Protein AF-W4PZT7-F1 (afdb_monomer_lite)

Sequence (114 aa):
MLGFASKIMKYKKSIVIVFMLLTVFSAIAQFFVSVNYNMSEYMPENTPSTKAIEMMEKEFDTPLSNAQVMIRNVSVQEALSYKDMLEEIDGVTDVVWLDQVLDLKTPLEMAEAS

Structure (mmCIF, N/CA/C/O backbone):
data_AF-W4PZT7-F1
#
_entry.id   AF-W4PZT7-F1
#
loop_
_atom_site.group_PDB
_atom_site.id
_atom_site.type_symbol
_atom_site.label_atom_id
_atom_site.label_alt_id
_atom_site.label_comp_id
_atom_site.label_asym_id
_atom_site.label_entity_id
_atom_site.label_seq_id
_atom_site.pdbx_PDB_ins_code
_atom_site.Cartn_x
_atom_site.Cartn_y
_atom_site.Cartn_z
_atom_site.occupancy
_atom_site.B_iso_or_equiv
_atom_site.auth_seq_id
_atom_site.auth_comp_id
_atom_site.auth_asym_id
_atom_site.auth_atom_id
_atom_site.pdbx_PDB_model_num
ATOM 1 N N . MET A 1 1 ? 17.977 -18.411 -47.232 1.00 53.44 1 MET A N 1
ATOM 2 C CA . MET A 1 1 ? 18.359 -17.967 -45.868 1.00 53.44 1 MET A CA 1
ATOM 3 C C . MET A 1 1 ? 19.481 -16.915 -45.827 1.00 53.44 1 MET A C 1
ATOM 5 O O . MET A 1 1 ? 19.424 -16.055 -44.963 1.00 53.44 1 MET A O 1
ATOM 9 N N . LEU A 1 2 ? 20.454 -16.897 -46.755 1.00 59.38 2 LEU A N 1
ATOM 10 C CA . LEU A 1 2 ? 21.606 -15.964 -46.711 1.00 59.38 2 LEU A CA 1
ATOM 11 C C . LEU A 1 2 ? 21.289 -14.480 -47.021 1.00 59.38 2 LEU A C 1
ATOM 13 O O . LEU A 1 2 ? 21.997 -13.587 -46.559 1.00 59.38 2 LEU A O 1
ATOM 17 N N . GLY A 1 3 ? 20.220 -14.193 -47.773 1.00 74.25 3 GLY A N 1
ATOM 18 C CA . GLY A 1 3 ? 19.906 -12.824 -48.216 1.00 74.25 3 GLY A CA 1
ATOM 19 C C . GLY A 1 3 ? 19.410 -11.877 -47.113 1.00 74.25 3 GLY A C 1
ATOM 20 O O . GLY A 1 3 ? 19.670 -10.679 -47.169 1.00 74.25 3 GLY A O 1
ATOM 21 N N . PHE A 1 4 ? 18.727 -12.397 -46.089 1.00 77.94 4 PHE A N 1
ATOM 22 C CA . PHE A 1 4 ? 18.246 -11.580 -44.966 1.00 77.94 4 PHE A CA 1
ATOM 23 C C . PHE A 1 4 ? 19.400 -11.171 -44.042 1.00 77.94 4 PHE A C 1
ATOM 25 O O . PHE A 1 4 ? 19.546 -9.997 -43.703 1.00 77.94 4 PHE A O 1
ATOM 32 N N . ALA A 1 5 ? 20.285 -12.123 -43.731 1.00 77.69 5 ALA A N 1
ATOM 33 C CA . ALA A 1 5 ? 21.490 -11.874 -42.948 1.00 77.69 5 ALA A CA 1
ATOM 34 C C . ALA A 1 5 ? 22.419 -10.848 -43.624 1.00 77.69 5 ALA A C 1
ATOM 36 O O . ALA A 1 5 ? 22.893 -9.924 -42.963 1.00 77.69 5 ALA A O 1
ATOM 37 N N . SER A 1 6 ? 22.616 -10.930 -44.949 1.00 78.19 6 SER A N 1
ATOM 38 C CA . SER A 1 6 ? 23.448 -9.948 -45.663 1.00 78.19 6 SER A CA 1
ATOM 39 C C . SER A 1 6 ? 22.846 -8.535 -45.635 1.00 78.19 6 SER A C 1
ATOM 41 O O . SER A 1 6 ? 23.575 -7.549 -45.502 1.00 78.19 6 SER A O 1
ATOM 43 N N . LYS A 1 7 ? 21.512 -8.420 -45.676 1.00 79.69 7 LYS A N 1
ATOM 44 C CA . LYS A 1 7 ? 20.796 -7.140 -45.583 1.00 79.69 7 LYS A CA 1
ATOM 45 C C . LYS A 1 7 ? 20.944 -6.510 -44.195 1.00 79.69 7 LYS A C 1
ATOM 47 O O . LYS A 1 7 ? 21.205 -5.314 -44.103 1.00 79.69 7 LYS A O 1
ATOM 52 N N . ILE A 1 8 ? 20.880 -7.309 -43.129 1.00 80.69 8 ILE A N 1
ATOM 53 C CA . ILE A 1 8 ? 21.160 -6.852 -41.758 1.00 80.69 8 ILE A CA 1
ATOM 54 C C . ILE A 1 8 ? 22.600 -6.347 -41.641 1.00 80.69 8 ILE A C 1
ATOM 56 O O . ILE A 1 8 ? 22.830 -5.246 -41.143 1.00 80.69 8 ILE A O 1
ATOM 60 N N . MET A 1 9 ? 23.575 -7.099 -42.161 1.00 81.31 9 MET A N 1
ATOM 61 C CA . MET A 1 9 ? 24.984 -6.692 -42.128 1.00 81.31 9 MET A CA 1
ATOM 62 C C . MET A 1 9 ? 25.240 -5.384 -42.889 1.00 81.31 9 MET A C 1
ATOM 64 O O . MET A 1 9 ? 26.057 -4.573 -42.447 1.00 81.31 9 MET A O 1
ATOM 68 N N . LYS A 1 10 ? 24.517 -5.147 -43.993 1.00 85.69 10 LYS A N 1
ATOM 69 C CA . LYS A 1 10 ? 24.596 -3.909 -44.781 1.00 85.69 10 LYS A CA 1
ATOM 70 C C . LYS A 1 10 ? 24.082 -2.687 -44.011 1.00 85.69 10 LYS A C 1
ATOM 72 O O . LYS A 1 10 ? 24.709 -1.634 -44.071 1.00 85.69 10 LYS A O 1
ATOM 77 N N . TYR A 1 11 ? 22.981 -2.821 -43.267 1.00 88.88 11 TYR A N 1
ATOM 78 C CA . TYR A 1 11 ? 22.336 -1.710 -42.546 1.00 88.88 11 TYR A CA 1
ATOM 79 C C . TYR A 1 11 ? 22.598 -1.706 -41.032 1.00 88.88 11 TYR A C 1
ATOM 81 O O . TYR A 1 11 ? 21.936 -0.975 -40.297 1.00 88.88 11 TYR A O 1
ATOM 89 N N . LYS A 1 12 ? 23.597 -2.461 -40.556 1.00 87.12 12 LYS A N 1
ATOM 90 C CA . LYS A 1 12 ? 23.893 -2.669 -39.126 1.00 87.12 12 LYS A CA 1
ATOM 91 C C . LYS A 1 12 ? 23.903 -1.391 -38.279 1.00 87.12 12 LYS A C 1
ATOM 93 O O . LYS A 1 12 ? 23.366 -1.389 -37.181 1.00 87.12 12 LYS A O 1
ATOM 98 N N . LYS A 1 13 ? 24.455 -0.287 -38.798 1.00 90.69 13 LYS A N 1
ATOM 99 C CA . LYS A 1 13 ? 24.493 1.001 -38.082 1.00 90.69 13 LYS A CA 1
ATOM 100 C C . LYS A 1 13 ? 23.096 1.602 -37.901 1.00 90.69 13 LYS A C 1
ATOM 102 O O . LYS A 1 13 ? 22.770 2.051 -36.812 1.00 90.69 13 LYS A O 1
ATOM 107 N N . SER A 1 14 ? 22.272 1.579 -38.948 1.00 90.62 14 SER A N 1
ATOM 108 C CA . SER A 1 14 ? 20.898 2.090 -38.893 1.00 90.62 14 SER A CA 1
ATOM 109 C C . SER A 1 14 ? 20.032 1.247 -37.959 1.00 90.62 14 SER A C 1
ATOM 111 O O . SER A 1 14 ? 19.299 1.808 -37.155 1.00 90.62 14 SER A O 1
ATOM 113 N N . ILE A 1 15 ? 20.191 -0.080 -37.988 1.00 92.81 15 ILE A N 1
ATOM 114 C CA . ILE A 1 15 ? 19.482 -0.994 -37.082 1.00 92.81 15 ILE A CA 1
ATOM 115 C C . ILE A 1 15 ? 19.841 -0.697 -35.621 1.00 92.81 15 ILE A C 1
ATOM 117 O O . ILE A 1 15 ? 18.945 -0.577 -34.794 1.00 92.81 15 ILE A O 1
ATOM 121 N N . VAL A 1 16 ? 21.130 -0.519 -35.309 1.00 94.38 16 VAL A N 1
ATOM 122 C CA . VAL A 1 16 ? 21.579 -0.181 -33.948 1.00 94.38 16 VAL A CA 1
ATOM 123 C C . VAL A 1 16 ? 21.043 1.179 -33.496 1.00 94.38 16 VAL A C 1
ATOM 125 O O . VAL A 1 16 ? 20.594 1.294 -32.362 1.00 94.38 16 VAL A O 1
ATOM 128 N N . ILE A 1 17 ? 21.040 2.192 -34.368 1.00 95.75 17 ILE A N 1
ATOM 129 C CA . ILE A 1 17 ? 20.502 3.522 -34.037 1.00 95.75 17 ILE A CA 1
ATOM 130 C C . ILE A 1 17 ? 19.000 3.444 -33.750 1.00 95.75 17 ILE A C 1
ATOM 132 O O . ILE A 1 17 ? 18.549 3.958 -32.733 1.00 95.75 17 ILE A O 1
ATOM 136 N N . VAL A 1 18 ? 18.227 2.774 -34.608 1.00 96.50 18 VAL A N 1
ATOM 137 C CA . VAL A 1 18 ? 16.779 2.616 -34.410 1.00 96.50 18 VAL A CA 1
ATOM 138 C C . VAL A 1 18 ? 16.491 1.831 -33.134 1.00 96.50 18 VAL A C 1
ATOM 140 O O . VAL A 1 18 ? 15.646 2.244 -32.348 1.00 96.50 18 VAL A O 1
ATOM 143 N N . PHE A 1 19 ? 17.223 0.744 -32.888 1.00 96.50 19 PHE A N 1
ATOM 144 C CA . PHE A 1 19 ? 17.093 -0.022 -31.654 1.00 96.50 19 PHE A CA 1
ATOM 145 C C . PHE A 1 19 ? 17.400 0.837 -30.425 1.00 96.50 19 PHE A C 1
ATOM 147 O O . PHE A 1 19 ? 16.630 0.835 -29.475 1.00 96.50 19 PHE A O 1
ATOM 154 N N . MET A 1 20 ? 18.476 1.627 -30.456 1.00 97.44 20 MET A N 1
ATOM 155 C CA . MET A 1 20 ? 18.834 2.523 -29.357 1.00 97.44 20 MET A CA 1
ATOM 156 C C . MET A 1 20 ? 17.751 3.578 -29.105 1.00 97.44 20 MET A C 1
ATOM 158 O O . MET A 1 20 ? 17.393 3.807 -27.954 1.00 97.44 20 MET A O 1
ATOM 162 N N . LEU A 1 21 ? 17.182 4.166 -30.161 1.00 97.56 21 LEU A N 1
ATOM 163 C CA . LEU A 1 21 ? 16.070 5.112 -30.040 1.00 97.56 21 LEU A CA 1
ATOM 164 C C . LEU A 1 21 ? 14.825 4.453 -29.431 1.00 97.56 21 LEU A C 1
ATOM 166 O O . LEU A 1 21 ? 14.218 5.029 -28.533 1.00 97.56 21 LEU A O 1
ATOM 170 N N . LEU A 1 22 ? 14.475 3.237 -29.861 1.00 97.44 22 LEU A N 1
ATOM 171 C CA . LEU A 1 22 ? 13.356 2.477 -29.294 1.00 97.44 22 LEU A CA 1
ATOM 172 C C . LEU A 1 22 ? 13.601 2.084 -27.835 1.00 97.44 22 LEU A C 1
ATOM 174 O O . LEU A 1 22 ? 12.671 2.123 -27.032 1.00 97.44 22 LEU A O 1
ATOM 178 N N . THR A 1 23 ? 14.836 1.749 -27.469 1.00 97.25 23 THR A N 1
ATOM 179 C CA . THR A 1 23 ? 15.211 1.448 -26.084 1.00 97.25 23 THR A CA 1
ATOM 180 C C . THR A 1 23 ? 15.079 2.681 -25.201 1.00 97.25 23 THR A C 1
ATOM 182 O O . THR A 1 23 ? 14.478 2.591 -24.137 1.00 97.25 23 THR A O 1
ATOM 185 N N . VAL A 1 24 ? 15.572 3.845 -25.642 1.00 97.31 24 VAL A N 1
ATOM 186 C CA . VAL A 1 24 ? 15.405 5.108 -24.902 1.00 97.31 24 VAL A CA 1
ATOM 187 C C . VAL A 1 24 ? 13.925 5.463 -24.773 1.00 97.31 24 VAL A C 1
ATOM 189 O O . VAL A 1 24 ? 13.471 5.813 -23.687 1.00 97.31 24 VAL A O 1
ATOM 192 N N . PHE A 1 25 ? 13.152 5.309 -25.848 1.00 97.31 25 PHE A N 1
ATOM 193 C CA . PHE A 1 25 ? 11.711 5.534 -25.814 1.00 97.31 25 PHE A CA 1
ATOM 194 C C . PHE A 1 25 ? 11.009 4.599 -24.822 1.00 97.31 25 PHE A C 1
ATOM 196 O O . PHE A 1 25 ? 10.220 5.060 -24.006 1.00 97.31 25 PHE A O 1
ATOM 203 N N . SER A 1 26 ? 11.342 3.307 -24.830 1.00 96.19 26 SER A N 1
ATOM 204 C CA . SER A 1 26 ? 10.780 2.318 -23.898 1.00 96.19 26 SER A CA 1
ATOM 205 C C . SER A 1 26 ? 11.180 2.612 -22.452 1.00 96.19 26 SER A C 1
ATOM 207 O O . SER A 1 26 ? 10.362 2.487 -21.545 1.00 96.19 26 SER A O 1
ATOM 209 N N . ALA A 1 27 ? 12.418 3.064 -22.235 1.00 96.38 27 ALA A N 1
ATOM 210 C CA . ALA A 1 27 ? 12.909 3.458 -20.922 1.00 96.38 27 ALA A CA 1
ATOM 211 C C . ALA A 1 27 ? 12.165 4.679 -20.364 1.00 96.38 27 ALA A C 1
ATOM 213 O O . ALA A 1 27 ? 12.008 4.773 -19.153 1.00 96.38 27 ALA A O 1
ATOM 214 N N . ILE A 1 28 ? 11.692 5.588 -21.219 1.00 95.94 28 ILE A N 1
ATOM 215 C CA . ILE A 1 28 ? 10.827 6.703 -20.814 1.00 95.94 28 ILE A CA 1
ATOM 216 C C . ILE A 1 28 ? 9.390 6.208 -20.612 1.00 95.94 28 ILE A C 1
ATOM 218 O O . ILE A 1 28 ? 8.769 6.521 -19.601 1.00 95.94 28 ILE A O 1
ATOM 222 N N . ALA A 1 29 ? 8.874 5.400 -21.541 1.00 95.50 29 ALA A N 1
ATOM 223 C CA . ALA A 1 29 ? 7.507 4.889 -21.515 1.00 95.50 29 ALA A CA 1
ATOM 224 C C . ALA A 1 29 ? 7.207 4.031 -20.275 1.00 95.50 29 ALA A C 1
ATOM 226 O O . ALA A 1 29 ? 6.074 4.040 -19.804 1.00 95.50 29 ALA A O 1
ATOM 227 N N . GLN A 1 30 ? 8.207 3.345 -19.706 1.00 93.88 30 GLN A N 1
ATOM 228 C CA . GLN A 1 30 ? 8.020 2.527 -18.501 1.00 93.88 30 GLN A CA 1
ATOM 229 C C . GLN A 1 30 ? 7.448 3.331 -17.320 1.00 93.88 30 GLN A C 1
ATOM 231 O O . GLN A 1 30 ? 6.673 2.792 -16.540 1.00 93.88 30 GLN A O 1
ATOM 236 N N . PHE A 1 31 ? 7.789 4.621 -17.207 1.00 93.12 31 PHE A N 1
ATOM 237 C CA . PHE A 1 31 ? 7.319 5.480 -16.116 1.00 93.12 31 PHE A CA 1
ATOM 238 C C . PHE A 1 31 ? 5.840 5.865 -16.246 1.00 93.12 31 PHE A C 1
ATOM 240 O O . PHE A 1 31 ? 5.259 6.378 -15.296 1.00 93.12 31 PHE A O 1
ATOM 247 N N . PHE A 1 32 ? 5.232 5.621 -17.409 1.00 92.94 32 PHE A N 1
ATOM 248 C CA . PHE A 1 32 ? 3.816 5.881 -17.671 1.00 92.94 32 PHE A CA 1
ATOM 249 C C . PHE A 1 32 ? 2.938 4.638 -17.476 1.00 92.94 32 PHE A C 1
ATOM 251 O O . PHE A 1 32 ? 1.721 4.730 -17.616 1.00 92.94 32 PHE A O 1
ATOM 258 N N . VAL A 1 33 ? 3.527 3.476 -17.177 1.00 89.38 33 VAL A N 1
ATOM 259 C CA . VAL A 1 33 ? 2.772 2.246 -16.919 1.00 89.38 33 VAL A CA 1
ATOM 260 C C . VAL A 1 33 ? 2.322 2.240 -15.458 1.00 89.38 33 VAL A C 1
ATOM 262 O O . VAL A 1 33 ? 3.150 2.303 -14.551 1.00 89.38 33 VAL A O 1
ATOM 265 N N . SER A 1 34 ? 1.011 2.164 -15.224 1.00 83.88 34 SER A N 1
ATOM 266 C CA . SER A 1 34 ? 0.452 2.029 -13.880 1.00 83.88 34 SER A CA 1
ATOM 267 C C . SER A 1 34 ? 0.583 0.594 -13.369 1.00 83.88 34 SER A C 1
ATOM 269 O O . SER A 1 34 ? 0.458 -0.376 -14.118 1.00 83.88 34 SER A O 1
ATOM 271 N N . VAL A 1 35 ? 0.827 0.459 -12.065 1.00 82.19 35 VAL A N 1
ATOM 272 C CA . VAL A 1 35 ? 0.756 -0.832 -11.376 1.00 82.19 35 VAL A CA 1
ATOM 273 C C . VAL A 1 35 ? -0.679 -1.033 -10.906 1.00 82.19 35 VAL A C 1
ATOM 275 O O . VAL A 1 35 ? -1.229 -0.170 -10.223 1.00 82.19 35 VAL A O 1
ATOM 278 N N . ASN A 1 36 ? -1.281 -2.161 -11.280 1.00 83.25 36 ASN A N 1
ATOM 279 C CA . ASN A 1 36 ? -2.606 -2.538 -10.808 1.00 83.25 36 ASN A CA 1
ATOM 280 C C . ASN A 1 36 ? -2.492 -3.324 -9.493 1.00 83.25 36 ASN A C 1
ATOM 282 O O . ASN A 1 36 ? -1.917 -4.413 -9.472 1.00 83.25 36 ASN A O 1
ATOM 286 N N . TYR A 1 37 ? -3.037 -2.763 -8.414 1.00 78.81 37 TYR A N 1
ATOM 287 C CA . TYR A 1 37 ? -3.040 -3.359 -7.074 1.00 78.81 37 TYR A CA 1
ATOM 288 C C . TYR A 1 37 ? -4.360 -4.063 -6.724 1.00 78.81 37 TYR A C 1
ATOM 290 O O . TYR A 1 37 ? -4.462 -4.675 -5.661 1.00 78.81 37 TYR A O 1
ATOM 298 N N . ASN A 1 38 ? -5.367 -3.992 -7.595 1.00 79.31 38 ASN A N 1
ATOM 299 C CA . ASN A 1 38 ? -6.676 -4.574 -7.358 1.00 79.31 38 ASN A CA 1
ATOM 300 C C . ASN A 1 38 ? -6.712 -6.027 -7.845 1.00 79.31 38 ASN A C 1
ATOM 302 O O . ASN A 1 38 ? -6.831 -6.308 -9.036 1.00 79.31 38 ASN A O 1
ATOM 306 N N . MET A 1 39 ? -6.610 -6.970 -6.908 1.00 75.75 39 MET A N 1
ATOM 307 C CA . MET A 1 39 ? -6.619 -8.397 -7.240 1.00 75.75 39 MET A CA 1
ATOM 308 C C . MET A 1 39 ? -7.969 -8.876 -7.788 1.00 75.75 39 MET A C 1
ATOM 310 O O . MET A 1 39 ? -8.008 -9.841 -8.554 1.00 75.75 39 MET A O 1
ATOM 314 N N . SER A 1 40 ? -9.065 -8.202 -7.433 1.00 74.25 40 SER A N 1
ATOM 315 C CA . SER A 1 40 ? -10.415 -8.566 -7.871 1.00 74.25 40 SER A CA 1
ATOM 316 C C . SER A 1 40 ? -10.589 -8.433 -9.385 1.00 74.25 40 SER A C 1
ATOM 318 O O . SER A 1 40 ? -11.337 -9.204 -9.978 1.00 74.25 40 SER A O 1
ATOM 320 N N . GLU A 1 41 ? -9.841 -7.537 -10.036 1.00 75.44 41 GLU A N 1
ATOM 321 C CA . GLU A 1 41 ? -9.883 -7.332 -11.495 1.00 75.44 41 GLU A CA 1
ATOM 322 C C . GLU A 1 41 ? -9.325 -8.519 -12.294 1.00 75.44 41 GLU A C 1
ATOM 324 O O . GLU A 1 41 ? -9.572 -8.641 -13.492 1.00 75.44 41 GLU A O 1
ATOM 329 N N . TYR A 1 42 ? -8.601 -9.433 -11.643 1.00 81.31 42 TYR A N 1
ATOM 330 C CA . TYR A 1 42 ? -8.155 -10.676 -12.273 1.00 81.31 42 TYR A CA 1
ATOM 331 C C . TYR A 1 42 ? -9.193 -11.806 -12.169 1.00 81.31 42 TYR A C 1
ATOM 333 O O . TYR A 1 42 ? -8.974 -12.886 -12.726 1.00 81.31 42 TYR A O 1
ATOM 341 N N . MET A 1 43 ? -10.309 -11.606 -11.455 1.00 80.50 43 MET A N 1
ATOM 342 C CA . MET A 1 43 ? -11.359 -12.617 -11.321 1.00 80.50 43 MET A CA 1
ATOM 343 C C . MET A 1 43 ? -12.290 -12.631 -12.546 1.00 80.50 43 MET A C 1
ATOM 345 O O . MET A 1 43 ? -12.548 -11.588 -13.143 1.00 80.50 43 MET A O 1
ATOM 349 N N . PRO A 1 44 ? -12.849 -13.794 -12.939 1.00 82.56 44 PRO A N 1
ATOM 350 C CA . PRO A 1 44 ? -13.772 -13.850 -14.065 1.00 82.56 44 PRO A CA 1
ATOM 351 C C . PRO A 1 44 ? -15.069 -13.093 -13.743 1.00 82.56 44 PRO A C 1
ATOM 353 O O . PRO A 1 44 ? -15.805 -13.475 -12.833 1.00 82.56 44 PRO A O 1
ATOM 356 N N . GLU A 1 45 ? -15.394 -12.079 -14.544 1.00 75.69 45 GLU A N 1
ATOM 357 C CA . GLU A 1 45 ? -16.587 -11.227 -14.368 1.00 75.69 45 GLU A CA 1
ATOM 358 C C . GLU A 1 45 ? -17.908 -12.023 -14.367 1.00 75.69 45 GLU A C 1
ATOM 360 O O . GLU A 1 45 ? -18.903 -11.643 -13.761 1.00 75.69 45 GLU A O 1
ATOM 365 N N . ASN A 1 46 ? -17.925 -13.190 -15.017 1.00 80.25 46 ASN A N 1
ATOM 366 C CA . ASN A 1 46 ? -19.139 -13.980 -15.222 1.00 80.25 46 ASN A CA 1
ATOM 367 C C . ASN A 1 46 ? -19.417 -15.035 -14.142 1.00 80.25 46 ASN A C 1
ATOM 369 O O . ASN A 1 46 ? -20.251 -15.920 -14.358 1.00 80.25 46 ASN A O 1
ATOM 373 N N . THR A 1 47 ? -18.755 -14.973 -12.985 1.00 86.19 47 THR A N 1
ATOM 374 C CA . THR A 1 47 ? -19.094 -15.876 -11.877 1.00 86.19 47 THR A CA 1
ATOM 375 C C . THR A 1 47 ? -20.339 -15.391 -11.120 1.00 86.19 47 THR A C 1
ATOM 377 O O . THR A 1 47 ? -20.550 -14.185 -10.979 1.00 86.19 47 THR A O 1
ATOM 380 N N . PRO A 1 48 ? -21.176 -16.302 -10.585 1.00 89.19 48 PRO A N 1
ATOM 381 C CA . PRO A 1 48 ? -22.279 -15.921 -9.702 1.00 89.19 48 PRO A CA 1
ATOM 382 C C . PRO A 1 48 ? -21.827 -15.101 -8.483 1.00 89.19 48 PRO A C 1
ATOM 384 O O . PRO A 1 48 ? -22.553 -14.212 -8.051 1.00 89.19 48 PRO A O 1
ATOM 387 N N . SER A 1 49 ? -20.623 -15.364 -7.960 1.00 85.19 49 SER A N 1
ATOM 388 C CA . SER A 1 49 ? -20.027 -14.621 -6.844 1.00 85.19 49 SER A CA 1
ATOM 389 C C . SER A 1 49 ? -19.711 -13.168 -7.192 1.00 85.19 49 SER A C 1
ATOM 391 O O . SER A 1 49 ? -20.041 -12.290 -6.402 1.00 85.19 49 SER A O 1
ATOM 393 N N . THR A 1 50 ? -19.139 -12.896 -8.371 1.00 84.88 50 THR A N 1
ATOM 394 C CA . THR A 1 50 ? -18.852 -11.518 -8.808 1.00 84.88 50 THR A CA 1
ATOM 395 C C . THR A 1 50 ? -20.141 -10.712 -8.937 1.00 84.88 50 THR A C 1
ATOM 397 O O . THR A 1 50 ? -20.243 -9.623 -8.389 1.00 84.88 50 THR A O 1
ATOM 400 N N . LYS A 1 51 ? -21.180 -11.298 -9.545 1.00 86.56 51 LYS A N 1
ATOM 401 C CA . LYS A 1 51 ? -22.497 -10.652 -9.674 1.00 86.56 51 LYS A CA 1
ATOM 402 C C . LYS A 1 51 ? -23.169 -10.380 -8.330 1.00 86.56 51 LYS A C 1
ATOM 404 O O . LYS A 1 51 ? -23.846 -9.368 -8.179 1.00 86.56 51 LYS A O 1
ATOM 409 N N . ALA A 1 52 ? -23.018 -11.291 -7.367 1.00 87.56 52 ALA A N 1
ATOM 410 C CA . ALA A 1 52 ? -23.553 -11.098 -6.024 1.00 87.56 52 ALA A CA 1
ATOM 411 C C . ALA A 1 52 ? -22.854 -9.935 -5.302 1.00 87.56 52 ALA A C 1
ATOM 413 O O . ALA A 1 52 ? -23.528 -9.126 -4.671 1.00 87.56 52 ALA A O 1
ATOM 414 N N . ILE A 1 53 ? -21.529 -9.834 -5.442 1.00 84.44 53 ILE A N 1
ATOM 415 C CA . ILE A 1 53 ? -20.728 -8.730 -4.903 1.00 84.44 53 ILE A CA 1
ATOM 416 C C . ILE A 1 53 ? -21.138 -7.395 -5.538 1.00 84.44 53 ILE A C 1
ATOM 418 O O . ILE A 1 53 ? -21.488 -6.477 -4.806 1.00 84.44 53 ILE A O 1
ATOM 422 N N . GLU A 1 54 ? -21.210 -7.314 -6.869 1.00 85.31 54 GLU A N 1
ATOM 423 C CA . GLU A 1 54 ? -21.625 -6.094 -7.582 1.00 85.31 54 GLU A CA 1
ATOM 424 C C . GLU A 1 54 ? -23.038 -5.637 -7.192 1.00 85.31 54 GLU A C 1
ATOM 426 O O . GLU A 1 54 ? -23.298 -4.447 -7.021 1.00 85.31 54 GLU A O 1
ATOM 431 N N . MET A 1 55 ? -23.977 -6.579 -7.045 1.00 88.94 55 MET A N 1
ATOM 432 C CA . MET A 1 55 ? -25.336 -6.256 -6.612 1.00 88.94 55 MET A CA 1
ATOM 433 C C . MET A 1 55 ? -25.350 -5.727 -5.179 1.00 88.94 55 MET A C 1
ATOM 435 O O . MET A 1 55 ? -26.078 -4.784 -4.886 1.00 88.94 55 MET A O 1
ATOM 439 N N . MET A 1 56 ? -24.550 -6.312 -4.290 1.00 86.56 56 MET A N 1
ATOM 440 C CA . MET A 1 56 ? -24.462 -5.854 -2.911 1.00 86.56 56 MET A CA 1
ATOM 441 C C . MET A 1 56 ? -23.838 -4.453 -2.823 1.00 86.56 56 MET A C 1
ATOM 443 O O . MET A 1 56 ? -24.397 -3.606 -2.139 1.00 86.56 56 MET A O 1
ATOM 447 N N . GLU A 1 57 ? -22.756 -4.178 -3.556 1.00 84.69 57 GLU A N 1
ATOM 448 C CA . GLU A 1 57 ? -22.140 -2.839 -3.622 1.00 84.69 57 GLU A CA 1
ATOM 449 C C . GLU A 1 57 ? -23.086 -1.782 -4.207 1.00 84.69 57 GLU A C 1
ATOM 451 O O . GLU A 1 57 ? -23.037 -0.616 -3.830 1.00 84.69 57 GLU A O 1
ATOM 456 N N . LYS A 1 58 ? -23.966 -2.173 -5.135 1.00 86.62 58 LYS A N 1
ATOM 457 C CA . LYS A 1 58 ? -24.943 -1.259 -5.734 1.00 86.62 58 LYS A CA 1
ATOM 458 C C . LYS A 1 58 ? -26.090 -0.903 -4.785 1.00 86.62 58 LYS A C 1
ATOM 460 O O . LYS A 1 58 ? -26.588 0.219 -4.834 1.00 86.62 58 LYS A O 1
ATOM 465 N N . GLU A 1 59 ? -26.565 -1.868 -4.002 1.00 90.19 59 GLU A N 1
ATOM 466 C CA . GLU A 1 59 ? -27.736 -1.694 -3.132 1.00 90.19 59 GLU A CA 1
ATOM 467 C C . GLU A 1 59 ? -27.364 -1.182 -1.730 1.00 90.19 59 GLU A C 1
ATOM 469 O O . GLU A 1 59 ? -28.203 -0.582 -1.057 1.00 90.19 59 GLU A O 1
ATOM 474 N N . PHE A 1 60 ? -26.120 -1.387 -1.289 1.00 85.50 60 PHE A N 1
ATOM 475 C CA . PHE A 1 60 ? -25.634 -0.978 0.026 1.00 85.50 60 PHE A CA 1
ATOM 476 C C . PHE A 1 60 ? -24.401 -0.083 -0.098 1.00 85.50 60 PHE A C 1
ATOM 478 O O . PHE A 1 60 ? -23.398 -0.472 -0.683 1.00 85.50 60 PHE A O 1
ATOM 485 N N . ASP A 1 61 ? -24.436 1.077 0.557 1.00 71.44 61 ASP A N 1
ATOM 486 C CA . ASP A 1 61 ? -23.333 2.055 0.586 1.00 71.44 61 ASP A CA 1
ATOM 487 C C . ASP A 1 61 ? -22.213 1.649 1.575 1.00 71.44 61 ASP A C 1
ATOM 489 O O . ASP A 1 61 ? -21.538 2.480 2.181 1.00 71.44 61 ASP A O 1
ATOM 493 N N . THR A 1 62 ? -22.064 0.344 1.828 1.00 69.06 62 THR A N 1
ATOM 494 C CA . THR A 1 62 ? -21.099 -0.207 2.785 1.00 69.0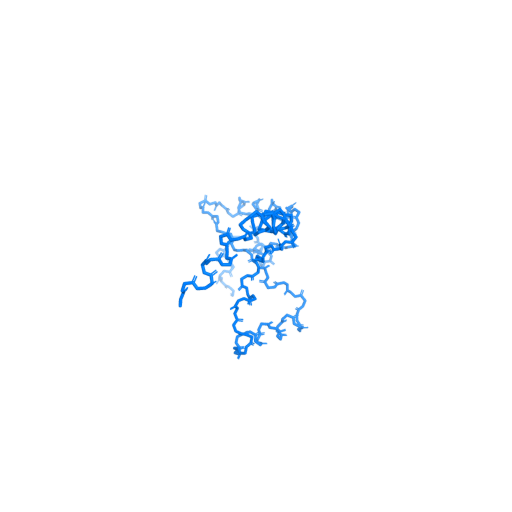6 62 THR A CA 1
ATOM 495 C C . THR A 1 62 ? -19.858 -0.688 2.040 1.00 69.06 62 THR A C 1
ATOM 497 O O . THR A 1 62 ? -19.973 -1.576 1.190 1.00 69.06 62 THR A O 1
ATOM 500 N N . PRO A 1 63 ? -18.659 -0.171 2.366 1.00 66.12 63 PRO A N 1
ATOM 501 C CA . PRO A 1 63 ? -17.429 -0.650 1.761 1.00 66.12 63 PRO A CA 1
ATOM 502 C C . PRO A 1 63 ? -17.242 -2.142 2.040 1.00 66.12 63 PRO A C 1
ATOM 504 O O . PRO A 1 63 ? -17.200 -2.573 3.192 1.00 66.12 63 PRO A O 1
ATOM 507 N N . LEU A 1 64 ? -17.058 -2.938 0.987 1.00 68.00 64 LEU A N 1
ATOM 508 C CA . LEU A 1 64 ? -16.632 -4.331 1.135 1.00 68.00 64 LEU A CA 1
ATOM 509 C C . LEU A 1 64 ? -15.231 -4.457 1.733 1.00 68.00 64 LEU A C 1
ATOM 511 O O . LEU A 1 64 ? -14.895 -5.473 2.344 1.00 68.00 64 LEU A O 1
ATOM 515 N N . SER A 1 65 ? -14.416 -3.422 1.540 1.00 73.88 65 SER A N 1
ATOM 516 C CA . SER A 1 65 ? -13.056 -3.347 2.044 1.00 73.88 65 SER A CA 1
ATOM 517 C C . SER A 1 65 ? -13.061 -3.265 3.567 1.00 73.88 65 SER A C 1
ATOM 519 O O . SER A 1 65 ? -13.260 -2.199 4.143 1.00 73.88 65 SER A O 1
ATOM 521 N N . ASN A 1 66 ? -12.799 -4.396 4.216 1.00 85.00 66 ASN A N 1
ATOM 522 C CA . ASN A 1 66 ? -12.571 -4.482 5.650 1.00 85.00 66 ASN A CA 1
ATOM 523 C C . ASN A 1 66 ? -11.233 -5.170 5.935 1.00 85.00 66 ASN A C 1
ATOM 525 O O . ASN A 1 66 ? -10.749 -5.992 5.155 1.00 85.00 66 ASN A O 1
ATOM 529 N N . ALA A 1 67 ? -10.637 -4.821 7.071 1.00 88.69 67 ALA A N 1
ATOM 530 C CA . ALA A 1 67 ? -9.462 -5.486 7.605 1.00 88.69 67 ALA A CA 1
ATOM 531 C C . ALA A 1 67 ? -9.817 -6.090 8.962 1.00 88.69 67 ALA A C 1
ATOM 533 O O . ALA A 1 67 ? -10.399 -5.425 9.814 1.00 88.69 67 ALA A O 1
ATOM 534 N N . GLN A 1 68 ? -9.455 -7.355 9.167 1.00 91.62 68 GLN A N 1
ATOM 535 C CA . GLN A 1 68 ? -9.663 -8.037 10.441 1.00 91.62 68 GLN A CA 1
ATOM 536 C C . GLN A 1 68 ? -8.345 -8.093 11.207 1.00 91.62 68 GLN A C 1
ATOM 538 O O . GLN A 1 68 ? -7.366 -8.676 10.737 1.00 91.62 68 GLN A O 1
ATOM 543 N N . VAL A 1 69 ? -8.326 -7.487 12.392 1.00 92.38 69 VAL A N 1
ATOM 544 C CA . VAL A 1 69 ? -7.143 -7.414 13.252 1.00 92.38 69 VAL A CA 1
ATOM 545 C C . VAL A 1 69 ? -7.383 -8.249 14.503 1.00 92.38 69 VAL A C 1
ATOM 547 O O . VAL A 1 69 ? -8.351 -8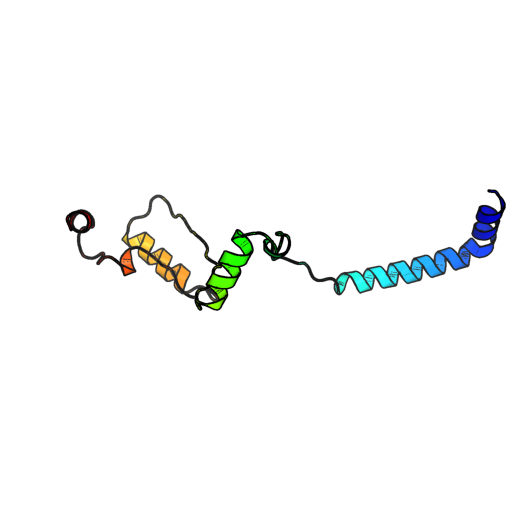.045 15.227 1.00 92.38 69 VAL A O 1
ATOM 550 N N . MET A 1 70 ? -6.487 -9.202 14.767 1.00 94.00 70 MET A N 1
ATOM 551 C CA . MET A 1 70 ? -6.522 -10.026 15.974 1.00 94.00 70 MET A CA 1
ATOM 552 C C . MET A 1 70 ? -5.392 -9.618 16.913 1.00 94.00 70 MET A C 1
ATOM 554 O O . MET A 1 70 ? -4.218 -9.823 16.601 1.00 94.00 70 MET A O 1
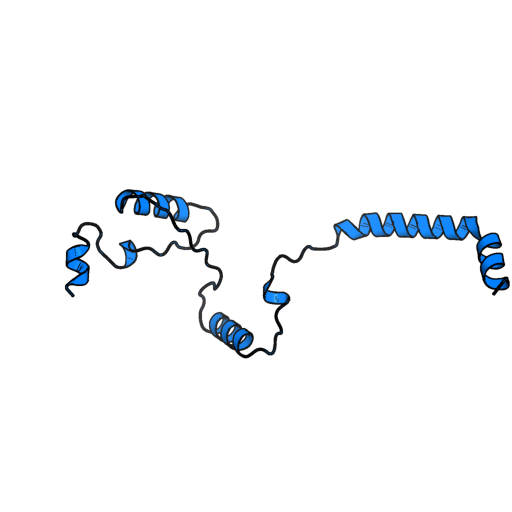ATOM 558 N N . ILE A 1 71 ? -5.755 -9.118 18.091 1.00 92.75 71 ILE A N 1
ATOM 559 C CA . ILE A 1 71 ? -4.812 -8.775 19.156 1.00 92.75 71 ILE A CA 1
ATOM 560 C C . ILE A 1 71 ? -4.932 -9.832 20.256 1.00 92.75 71 ILE A C 1
ATOM 562 O O . ILE A 1 71 ? -6.028 -10.181 20.686 1.00 92.75 71 ILE A O 1
ATOM 566 N N . ARG A 1 72 ? -3.800 -10.406 20.667 1.00 94.19 72 ARG A N 1
ATOM 567 C CA . ARG A 1 72 ? -3.752 -11.524 21.622 1.00 94.19 72 ARG A CA 1
ATOM 568 C C . ARG A 1 72 ? -3.247 -11.051 22.977 1.00 94.19 72 ARG A C 1
ATOM 570 O O . ARG A 1 72 ? -2.373 -10.195 23.028 1.00 94.19 72 ARG A O 1
ATOM 577 N N . ASN A 1 73 ? -3.711 -11.715 24.037 1.00 94.81 73 ASN A N 1
ATOM 578 C CA . ASN A 1 73 ? -3.262 -11.505 25.420 1.00 94.81 73 ASN A CA 1
ATOM 579 C C . ASN A 1 73 ? -3.489 -10.074 25.928 1.00 94.81 73 ASN A C 1
ATOM 581 O O . ASN A 1 73 ? -2.609 -9.497 26.558 1.00 94.81 73 ASN A O 1
ATOM 585 N N . VAL A 1 74 ? -4.664 -9.519 25.640 1.00 94.44 74 VAL A N 1
ATOM 586 C CA . VAL A 1 74 ? -5.072 -8.181 26.076 1.00 94.44 74 VAL A CA 1
ATOM 587 C C . VAL A 1 74 ? -6.357 -8.283 26.880 1.00 94.44 74 VAL A C 1
ATOM 589 O O . VAL A 1 74 ? -7.202 -9.143 26.618 1.00 94.44 74 VAL A O 1
ATOM 592 N N . SER A 1 75 ? -6.495 -7.424 27.879 1.00 92.88 75 SER A N 1
ATOM 593 C CA . SER A 1 75 ? -7.752 -7.215 28.587 1.00 92.88 75 SER A CA 1
ATOM 594 C C . SER A 1 75 ? -8.781 -6.521 27.689 1.00 92.88 75 SER A C 1
ATOM 596 O O . SER A 1 75 ? -8.450 -5.934 26.658 1.00 92.88 75 SER A O 1
ATOM 598 N N . VAL A 1 76 ? -10.049 -6.555 28.102 1.00 90.50 76 VAL A N 1
ATOM 599 C CA . VAL A 1 76 ? -11.140 -5.869 27.390 1.00 90.50 76 VAL A CA 1
ATOM 600 C C . VAL A 1 76 ? -10.894 -4.355 27.339 1.00 90.50 76 VAL A C 1
ATOM 602 O O . VAL A 1 76 ? -11.164 -3.723 26.323 1.00 90.50 76 VAL A O 1
ATOM 605 N N . GLN A 1 77 ? -10.334 -3.775 28.405 1.00 89.31 77 GLN A N 1
ATOM 606 C CA . GLN A 1 77 ? -10.015 -2.346 28.468 1.00 89.31 77 GLN A CA 1
ATOM 607 C C . GLN A 1 77 ? -8.855 -1.973 27.536 1.00 89.31 77 GLN A C 1
ATOM 609 O O . GLN A 1 77 ? -8.908 -0.938 26.879 1.00 89.31 77 GLN A O 1
ATOM 614 N N . GLU A 1 78 ? -7.825 -2.817 27.441 1.00 93.44 78 GLU A N 1
ATOM 615 C CA . GLU A 1 78 ? -6.727 -2.615 26.487 1.00 93.44 78 GLU A CA 1
ATOM 616 C C . GLU A 1 78 ? -7.209 -2.763 25.041 1.00 93.44 78 GLU A C 1
ATOM 618 O O . GLU A 1 78 ? -6.842 -1.957 24.193 1.00 93.44 78 GLU A O 1
ATOM 623 N N . ALA A 1 79 ? -8.079 -3.740 24.759 1.00 93.75 79 ALA A N 1
ATOM 624 C CA . ALA A 1 79 ? -8.699 -3.889 23.443 1.00 93.75 79 ALA A CA 1
ATOM 625 C C . ALA A 1 79 ? -9.492 -2.639 23.031 1.00 93.75 79 ALA A C 1
ATOM 627 O O . ALA A 1 79 ? -9.394 -2.221 21.879 1.00 93.75 79 ALA A O 1
ATOM 628 N N . LEU A 1 80 ? -10.209 -2.013 23.972 1.00 93.06 80 LEU A N 1
ATOM 629 C CA . LEU A 1 80 ? -10.915 -0.754 23.728 1.00 93.06 80 LEU A CA 1
ATOM 630 C C . LEU A 1 80 ? -9.938 0.386 23.407 1.00 93.06 80 LEU A C 1
ATOM 632 O O . LEU A 1 80 ? -10.116 1.082 22.419 1.00 93.06 80 LEU A O 1
ATOM 636 N N . SER A 1 81 ? -8.842 0.504 24.163 1.00 94.56 81 SER A N 1
ATOM 637 C CA . SER A 1 81 ? -7.788 1.476 23.848 1.00 94.56 81 SER A CA 1
ATOM 638 C C . SER A 1 81 ? -7.197 1.268 22.451 1.00 94.56 81 SER A C 1
ATOM 640 O O . SER A 1 81 ? -6.909 2.246 21.768 1.00 94.56 81 SER A O 1
ATOM 642 N N . TYR A 1 82 ? -6.985 0.023 22.016 1.00 95.00 82 TYR A N 1
ATOM 643 C CA . TYR A 1 82 ? -6.477 -0.243 20.670 1.00 95.00 82 TYR A CA 1
ATOM 644 C C . TYR A 1 82 ? -7.495 0.082 19.586 1.00 95.00 82 TYR A C 1
ATOM 646 O O . TYR A 1 82 ? -7.102 0.571 18.531 1.00 95.00 82 TYR A O 1
ATOM 654 N N . LYS A 1 83 ? -8.780 -0.177 19.835 1.00 94.31 83 LYS A N 1
ATOM 655 C CA . LYS A 1 83 ? -9.863 0.233 18.944 1.00 94.31 83 LYS A CA 1
ATOM 656 C C . LYS A 1 83 ? -9.842 1.751 18.748 1.00 94.31 83 LYS A C 1
ATOM 658 O O . LYS A 1 83 ? -9.758 2.180 17.604 1.00 94.31 83 LYS A O 1
ATOM 663 N N . ASP A 1 84 ? -9.809 2.529 19.829 1.00 94.50 84 ASP A N 1
ATOM 664 C CA . ASP A 1 84 ? -9.774 3.998 19.758 1.00 94.50 84 ASP A CA 1
ATOM 665 C C . ASP A 1 84 ? -8.557 4.482 18.945 1.00 94.50 84 ASP A C 1
ATOM 667 O O . ASP A 1 84 ? -8.672 5.322 18.057 1.00 94.50 84 ASP A O 1
ATOM 671 N N . MET A 1 85 ? -7.385 3.874 19.171 1.00 95.56 85 MET A N 1
ATOM 672 C CA . MET A 1 85 ? -6.177 4.175 18.394 1.00 95.56 85 MET A CA 1
ATOM 673 C C . MET A 1 85 ? -6.302 3.827 16.904 1.00 95.56 85 MET A C 1
ATOM 675 O O . MET A 1 85 ? -5.659 4.477 16.084 1.00 95.56 85 MET A O 1
ATOM 679 N N . LEU A 1 86 ? -7.058 2.782 16.546 1.00 95.25 86 LEU A N 1
ATOM 680 C CA . LEU A 1 86 ? -7.309 2.402 15.153 1.00 95.25 86 LEU A CA 1
ATOM 681 C C . LEU A 1 86 ? -8.317 3.348 14.489 1.00 95.25 86 LEU A C 1
ATOM 683 O O . LEU A 1 86 ? -8.133 3.679 13.322 1.00 95.25 86 LEU A O 1
ATOM 687 N N . GLU A 1 87 ? -9.341 3.796 15.219 1.00 94.62 87 GLU A N 1
ATOM 688 C CA . GLU A 1 87 ? -10.329 4.776 14.740 1.00 94.62 87 GLU A CA 1
ATOM 689 C C . GLU A 1 87 ? -9.700 6.145 14.447 1.00 94.62 87 GLU A C 1
ATOM 691 O O . GLU A 1 87 ? -10.139 6.841 13.535 1.00 94.62 87 GLU A O 1
ATOM 696 N N . GLU A 1 88 ? -8.643 6.527 15.168 1.00 96.25 88 GLU A N 1
ATOM 697 C CA . GLU A 1 88 ? -7.916 7.784 14.941 1.00 96.25 88 GLU A CA 1
ATOM 698 C C . GLU A 1 88 ? -7.010 7.776 13.690 1.00 96.25 88 GLU A C 1
ATOM 700 O O . GLU A 1 88 ? -6.475 8.821 13.305 1.00 96.25 88 GLU A O 1
ATOM 705 N N . ILE A 1 89 ? -6.800 6.622 13.044 1.00 95.75 89 ILE A N 1
ATOM 706 C CA . ILE A 1 89 ? -5.943 6.519 11.856 1.00 95.75 89 ILE A CA 1
ATOM 707 C C . ILE A 1 89 ? -6.639 7.152 10.645 1.00 95.75 89 ILE A C 1
ATOM 709 O O . ILE A 1 89 ? -7.741 6.760 10.265 1.00 95.75 89 ILE A O 1
ATOM 713 N N . ASP A 1 90 ? -5.947 8.078 9.972 1.00 94.06 90 ASP A N 1
ATOM 714 C CA . ASP A 1 90 ? -6.435 8.693 8.733 1.00 94.06 90 ASP A CA 1
ATOM 715 C C . ASP A 1 90 ? -6.755 7.631 7.666 1.00 94.06 90 ASP A C 1
ATOM 717 O O . ASP A 1 90 ? -5.915 6.800 7.309 1.00 94.06 90 ASP A O 1
ATOM 721 N N . GLY A 1 91 ? -7.991 7.659 7.167 1.00 90.12 91 GLY A N 1
ATOM 722 C CA . GLY A 1 91 ? -8.528 6.678 6.222 1.00 90.12 91 GLY A CA 1
ATOM 723 C C . GLY A 1 91 ? -9.316 5.520 6.848 1.00 90.12 91 GLY A C 1
ATOM 724 O O . GLY A 1 91 ? -9.956 4.777 6.103 1.00 90.12 91 GLY A O 1
ATOM 725 N N . VAL A 1 92 ? -9.338 5.366 8.176 1.00 91.88 92 VAL A N 1
ATOM 726 C CA . VAL A 1 92 ? -10.244 4.426 8.856 1.00 91.88 92 VAL A CA 1
ATOM 727 C C . VAL A 1 92 ? -11.599 5.100 9.065 1.00 91.88 92 VAL A C 1
ATOM 729 O O . VAL A 1 92 ? -11.688 6.175 9.645 1.00 91.88 92 VAL A O 1
ATOM 732 N N . THR A 1 93 ? -12.666 4.493 8.537 1.00 89.44 93 THR A N 1
ATOM 733 C CA . THR A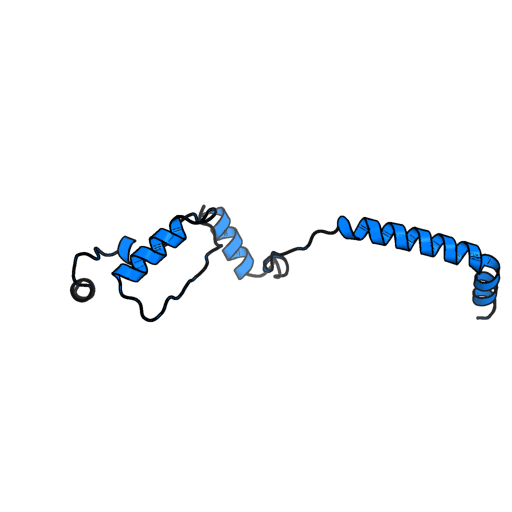 1 93 ? -14.030 5.045 8.655 1.00 89.44 93 THR A CA 1
ATOM 734 C C . THR A 1 93 ? -14.739 4.593 9.929 1.00 89.44 93 THR A C 1
ATOM 736 O O . THR A 1 93 ? -15.456 5.385 10.529 1.00 89.44 93 THR A O 1
ATOM 739 N N . ASP A 1 94 ? -14.567 3.329 10.319 1.00 89.44 94 ASP A N 1
ATOM 740 C CA . ASP A 1 94 ? -15.211 2.742 11.496 1.00 89.44 94 ASP A CA 1
ATOM 741 C C . ASP A 1 94 ? -14.438 1.498 11.959 1.00 89.44 94 ASP A C 1
ATOM 743 O O . ASP A 1 94 ? -13.834 0.795 11.137 1.00 89.44 94 ASP A O 1
ATOM 747 N N . VAL A 1 95 ? -14.469 1.209 13.262 1.00 93.06 95 VAL A N 1
ATOM 748 C CA . VAL A 1 95 ? -13.897 -0.006 13.857 1.00 93.06 95 VAL A CA 1
ATOM 749 C C . VAL A 1 95 ? -14.970 -0.706 14.689 1.00 93.06 95 VAL A C 1
ATOM 751 O O . VAL A 1 95 ? -15.238 -0.375 15.842 1.00 93.06 95 VAL A O 1
ATOM 754 N N . VAL A 1 96 ? -15.566 -1.745 14.106 1.00 91.56 96 VAL A N 1
ATOM 755 C CA . VAL A 1 96 ? -16.619 -2.526 14.767 1.00 91.56 96 VAL A CA 1
ATOM 756 C C . VAL A 1 96 ? -16.021 -3.460 15.821 1.00 91.56 96 VAL A C 1
ATOM 758 O O . VAL A 1 96 ? -15.197 -4.325 15.511 1.00 91.56 96 VAL A O 1
ATOM 761 N N . TRP A 1 97 ? -16.475 -3.323 17.069 1.00 92.94 97 TRP A N 1
ATOM 762 C CA . TRP A 1 97 ? -16.076 -4.177 18.189 1.00 92.94 97 TRP A CA 1
ATOM 763 C C . TRP A 1 97 ? -17.215 -4.363 19.205 1.00 92.94 97 TRP A C 1
ATOM 765 O O . TRP A 1 97 ? -18.283 -3.760 19.117 1.00 92.94 97 TRP A O 1
ATOM 775 N N . LEU A 1 98 ? -16.977 -5.241 20.180 1.00 89.81 98 LEU A N 1
ATOM 776 C CA . LEU A 1 98 ? -17.903 -5.677 21.225 1.00 89.81 98 LEU A CA 1
ATOM 777 C C . LEU A 1 98 ? -18.605 -4.535 21.980 1.00 89.81 98 LEU A C 1
ATOM 779 O O . LEU A 1 98 ? -19.754 -4.695 22.383 1.00 89.81 98 LEU A O 1
ATOM 783 N N . ASP A 1 99 ? -17.939 -3.396 22.165 1.00 88.69 99 ASP A N 1
ATOM 784 C CA . ASP A 1 99 ? -18.460 -2.247 22.913 1.00 88.69 99 ASP A CA 1
ATOM 785 C C . ASP A 1 99 ? -19.630 -1.539 22.214 1.00 88.69 99 ASP A C 1
ATOM 787 O O . ASP A 1 99 ? -20.413 -0.854 22.867 1.00 88.69 99 ASP A O 1
ATOM 791 N N . GLN A 1 100 ? -19.790 -1.736 20.903 1.00 87.44 100 GLN A N 1
ATOM 792 C CA . GLN A 1 100 ? -20.931 -1.200 20.157 1.00 87.44 100 GLN A CA 1
ATOM 793 C C . GLN A 1 100 ? -22.227 -1.983 20.421 1.00 87.44 100 GLN A C 1
ATOM 795 O O . GLN A 1 100 ? -23.319 -1.463 20.194 1.00 87.44 100 GLN A O 1
ATOM 800 N N . VAL A 1 101 ? -22.118 -3.232 20.885 1.00 86.19 101 VAL A N 1
ATOM 801 C CA . VAL A 1 101 ? -23.263 -4.135 21.090 1.00 86.19 101 VAL A CA 1
ATOM 802 C C . VAL A 1 101 ? -23.533 -4.376 22.576 1.00 86.19 101 VAL A C 1
ATOM 804 O O . VAL A 1 101 ? -24.688 -4.543 22.965 1.00 86.19 101 VAL A O 1
ATOM 807 N N . LEU A 1 102 ? -22.492 -4.380 23.414 1.00 85.12 102 LEU A N 1
ATOM 808 C CA . LEU A 1 102 ? -22.575 -4.684 24.843 1.00 85.12 102 LEU A CA 1
ATOM 809 C C . LEU A 1 102 ? -22.006 -3.551 25.704 1.00 85.12 102 LEU A C 1
ATOM 811 O O . LEU A 1 102 ? -20.947 -3.001 25.409 1.00 85.12 102 LEU A O 1
ATOM 815 N N . ASP A 1 103 ? -22.661 -3.268 26.836 1.00 83.25 103 ASP A N 1
ATOM 816 C CA . ASP A 1 103 ? -22.115 -2.350 27.840 1.00 83.25 103 ASP A CA 1
ATOM 817 C C . ASP A 1 103 ? -20.981 -3.025 28.622 1.00 83.25 103 ASP A C 1
ATOM 819 O O . ASP A 1 103 ? -21.206 -3.828 29.533 1.00 83.25 103 ASP A O 1
ATOM 823 N N . LEU A 1 104 ? -19.747 -2.639 28.297 1.00 83.00 104 LEU A N 1
ATOM 824 C CA . LEU A 1 104 ? -18.530 -3.148 28.931 1.00 83.00 104 LEU A CA 1
ATOM 825 C C . LEU A 1 104 ? -18.389 -2.775 30.419 1.00 83.00 104 LEU A C 1
ATOM 827 O O . LEU A 1 104 ? -17.463 -3.247 31.080 1.00 83.00 104 LEU A O 1
ATOM 831 N N . LYS A 1 105 ? -19.278 -1.938 30.973 1.00 81.88 105 LYS A N 1
ATOM 832 C CA . LYS A 1 105 ? -19.357 -1.676 32.422 1.00 81.88 105 LYS A CA 1
ATOM 833 C C . LYS A 1 105 ? -20.046 -2.805 33.183 1.00 81.88 105 LYS A C 1
ATOM 835 O O . LYS A 1 105 ? -19.941 -2.862 34.408 1.00 81.88 105 LYS A O 1
ATOM 840 N N . THR A 1 106 ? -20.748 -3.687 32.478 1.00 82.50 106 THR A N 1
ATOM 841 C CA . THR A 1 106 ? -21.377 -4.877 33.050 1.00 82.50 106 THR A CA 1
ATOM 842 C C . THR A 1 106 ? -20.498 -6.113 32.826 1.00 82.50 106 THR A C 1
ATOM 844 O O . THR A 1 106 ? -19.806 -6.192 31.809 1.00 82.50 106 THR A O 1
ATOM 847 N N . PRO A 1 107 ? -20.467 -7.083 33.762 1.00 82.06 107 PRO A N 1
ATOM 848 C CA . PRO A 1 107 ? -19.724 -8.323 33.555 1.00 82.06 107 PRO A CA 1
ATOM 849 C C . PRO A 1 107 ? -20.225 -9.063 32.311 1.00 82.06 107 PRO A C 1
ATOM 851 O O . PRO A 1 107 ? -21.418 -9.333 32.201 1.00 82.06 107 PRO A O 1
ATOM 854 N N . LEU A 1 108 ? -19.313 -9.441 31.409 1.00 81.38 108 LEU A N 1
ATOM 855 C CA . LEU A 1 108 ? -19.654 -10.104 30.140 1.00 81.38 108 LEU A CA 1
ATOM 856 C C . LEU A 1 108 ? -20.429 -11.417 30.329 1.00 81.38 108 LEU A C 1
ATOM 858 O O . LEU A 1 108 ? -21.285 -11.746 29.518 1.00 81.38 108 LEU A O 1
ATOM 862 N N . GLU A 1 109 ? -20.190 -12.123 31.434 1.00 79.94 109 GLU A N 1
ATOM 863 C CA . GLU A 1 109 ? -20.908 -13.353 31.802 1.00 79.94 109 GLU A CA 1
ATOM 864 C C . GLU A 1 109 ? -22.427 -13.137 31.950 1.00 79.94 109 GLU A C 1
ATOM 866 O O . GLU A 1 109 ? -23.210 -14.061 31.755 1.00 79.94 109 GLU A O 1
ATOM 871 N N . MET A 1 110 ? -22.864 -11.912 32.267 1.00 76.69 110 MET A N 1
ATOM 872 C CA . MET A 1 110 ? -24.286 -11.561 32.363 1.00 76.69 110 MET A CA 1
ATOM 873 C C . MET A 1 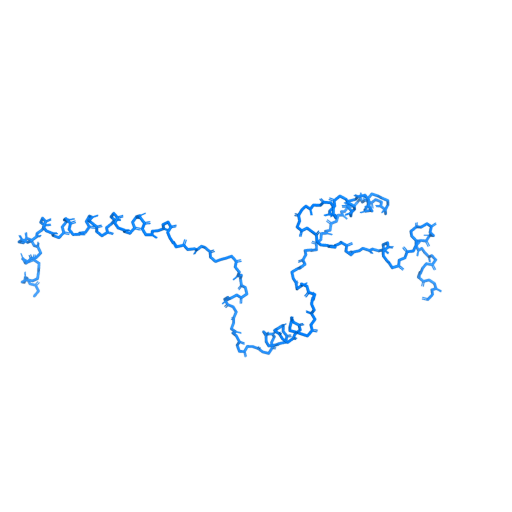110 ? -24.937 -11.380 30.984 1.00 76.69 110 MET A C 1
ATOM 875 O O . MET A 1 110 ? -26.154 -11.511 30.870 1.00 76.69 110 MET A O 1
ATOM 879 N N . ALA A 1 111 ? -24.151 -11.082 29.944 1.00 70.50 111 ALA A N 1
ATOM 880 C CA . ALA A 1 111 ? -24.654 -10.866 28.589 1.00 70.50 111 ALA A CA 1
ATOM 881 C C . ALA A 1 111 ? -25.043 -12.179 27.885 1.00 70.50 111 ALA A C 1
ATOM 883 O O . ALA A 1 111 ? -25.938 -12.169 27.048 1.00 70.50 111 ALA A O 1
ATOM 884 N N . GLU A 1 112 ? -24.428 -13.312 28.247 1.00 60.50 112 GLU A N 1
ATOM 885 C CA . GLU A 1 112 ? -24.766 -14.638 27.693 1.00 60.50 112 GLU A CA 1
ATOM 886 C C . GLU A 1 112 ? -26.061 -15.236 28.277 1.00 60.50 112 GLU A C 1
ATOM 888 O O . GLU A 1 112 ? -26.575 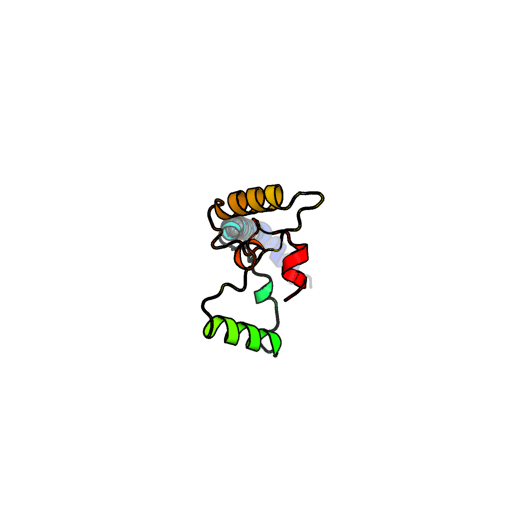-16.230 27.767 1.00 60.50 112 GLU A O 1
ATOM 893 N N . ALA A 1 113 ? -26.602 -14.649 29.349 1.00 56.50 113 ALA A N 1
ATOM 894 C CA . ALA A 1 113 ? -27.790 -15.146 30.044 1.00 56.50 113 ALA A CA 1
ATOM 895 C C . ALA A 1 113 ? -29.128 -14.611 29.482 1.00 56.50 113 ALA A C 1
ATOM 897 O O . ALA A 1 113 ? -30.166 -14.810 30.119 1.00 56.50 113 ALA A O 1
ATOM 898 N N . SER A 1 114 ? -29.108 -13.923 28.331 1.00 49.72 114 SER A N 1
ATOM 899 C CA . SER A 1 114 ? -30.275 -13.287 27.688 1.00 49.72 114 SER A CA 1
ATOM 900 C C . SER A 1 114 ? -30.579 -13.860 26.307 1.00 49.72 114 SER A C 1
ATOM 902 O O . SER A 1 114 ? -29.619 -14.114 25.550 1.00 49.72 114 SER A O 1
#

pLDDT: mean 86.03, std 9.86, range [49.72, 97.56]

Organism: NCBI:txid1236970

Foldseek 3Di:
DVPVVVVCVVCVVVVVVVVVVVVVVVVVCVVVDDDDPDPCVVDDCPDPVNVVVVVCVVVDVDDPDDDDDDDPDDDPVVVVVVLVVQCPDPPDPHDDDPVVPDPPVDPVVVVVVD

Radius of gyration: 29.63 Å; chains: 1; bounding box: 55×27×82 Å

Secondary structure (DSSP, 8-state):
-HHHHHHHHHHHHHHHHHHHHHHHHHHHHGGGPPPP--GGGGS-TTSHHHHHHHHHHHH----S--------S--HHHHHHHHHHHHTSTT------GGGTS-TTS-GGGGGG-